Protein AF-A0A5J4PU83-F1 (afdb_monomer_lite)

Secondary structure (DSSP, 8-state):
--EEEEE---TTTT-GGGTTT--HHHHHHHHHHHHHHTT--SS-EEEEEE-SSSS-EEEEEEESB-TTSPBPP-TTHHHHHHHHHHHHHHHHTPPP---STT--GGGPPTTHHHHHHHHHT-

Structure (mmCIF, N/CA/C/O backbone):
data_AF-A0A5J4PU83-F1
#
_entry.id   AF-A0A5J4PU83-F1
#
loop_
_atom_site.group_PDB
_atom_site.id
_atom_site.type_symbol
_atom_site.label_atom_id
_atom_site.label_alt_id
_atom_site.label_comp_id
_atom_site.label_asym_id
_atom_site.label_entity_id
_atom_site.label_seq_id
_atom_site.pdbx_PDB_ins_code
_atom_site.Cartn_x
_atom_site.Cartn_y
_atom_site.Cartn_z
_atom_site.occupancy
_atom_site.B_iso_or_equiv
_atom_site.auth_seq_id
_atom_site.auth_comp_id
_atom_site.auth_asym_id
_atom_site.auth_atom_id
_atom_site.pdbx_PDB_model_num
ATOM 1 N N . MET A 1 1 ? -21.153 5.758 5.068 1.00 40.53 1 MET A N 1
ATOM 2 C CA . MET A 1 1 ? -20.037 4.796 4.972 1.00 40.53 1 MET A CA 1
ATOM 3 C C . MET A 1 1 ? -19.054 5.342 3.950 1.00 40.53 1 MET A C 1
ATOM 5 O O . MET A 1 1 ? -19.367 5.340 2.767 1.00 40.53 1 MET A O 1
ATOM 9 N N . VAL A 1 2 ? -17.959 5.960 4.398 1.00 44.56 2 VAL A N 1
ATOM 10 C CA . VAL A 1 2 ? -16.974 6.566 3.488 1.00 44.56 2 VAL A CA 1
ATOM 11 C C . VAL A 1 2 ? -15.905 5.514 3.239 1.00 44.56 2 VAL A C 1
ATOM 13 O O . VAL A 1 2 ? -15.080 5.250 4.111 1.00 44.56 2 VAL A O 1
ATOM 16 N N . TYR A 1 3 ? -15.978 4.858 2.087 1.00 44.47 3 TYR A N 1
ATOM 17 C CA . TYR A 1 3 ? -14.923 3.967 1.632 1.00 44.47 3 TYR A CA 1
ATOM 18 C C . TYR A 1 3 ? -13.851 4.799 0.943 1.00 44.47 3 TYR A C 1
ATOM 20 O O . TYR A 1 3 ? -14.160 5.541 0.009 1.00 44.47 3 TYR A O 1
ATOM 28 N N . THR A 1 4 ? -12.597 4.646 1.359 1.00 52.66 4 THR A N 1
ATOM 29 C CA . THR A 1 4 ? -11.472 5.148 0.569 1.00 52.66 4 THR A CA 1
ATOM 30 C C . THR A 1 4 ? -10.876 3.988 -0.203 1.00 52.66 4 THR A C 1
ATOM 32 O O . THR A 1 4 ? -10.478 2.976 0.374 1.00 52.66 4 THR A O 1
ATOM 35 N N . LYS A 1 5 ? -10.832 4.134 -1.526 1.00 46.91 5 LYS A N 1
ATOM 36 C CA . LYS A 1 5 ? -10.135 3.209 -2.412 1.00 46.91 5 LYS A CA 1
ATOM 37 C C . LYS A 1 5 ? -8.706 3.706 -2.575 1.00 46.91 5 LYS A C 1
ATOM 39 O O . LYS A 1 5 ? -8.473 4.660 -3.313 1.00 46.91 5 LYS A O 1
ATOM 44 N N . TYR A 1 6 ? -7.757 3.029 -1.940 1.00 52.66 6 TYR A N 1
ATOM 45 C CA . TYR A 1 6 ? -6.367 3.146 -2.352 1.00 52.66 6 TYR A CA 1
ATOM 46 C C . TYR A 1 6 ? -6.108 2.101 -3.426 1.00 52.66 6 TYR A C 1
ATOM 48 O O . TYR A 1 6 ? -6.203 0.892 -3.208 1.00 52.66 6 TYR A O 1
ATOM 56 N N . SER A 1 7 ? -5.794 2.580 -4.624 1.00 46.97 7 SER A N 1
ATOM 57 C CA . SER A 1 7 ? -5.041 1.766 -5.569 1.00 46.97 7 SER A CA 1
ATOM 58 C C . SER A 1 7 ? -3.602 1.911 -5.119 1.00 46.97 7 SER A C 1
ATOM 60 O O . SER A 1 7 ? -2.986 2.937 -5.395 1.00 46.97 7 SER A O 1
ATOM 62 N N . PHE A 1 8 ? -3.108 0.956 -4.332 1.00 47.88 8 PHE A N 1
ATOM 63 C CA . PHE A 1 8 ? -1.691 0.930 -4.015 1.00 47.88 8 PHE A CA 1
ATOM 64 C C . PHE A 1 8 ? -0.965 0.838 -5.361 1.00 47.88 8 PHE A C 1
ATOM 66 O O . PHE A 1 8 ? -1.234 -0.107 -6.114 1.00 47.88 8 PHE A O 1
ATOM 73 N N . PRO A 1 9 ? -0.106 1.804 -5.728 1.00 45.50 9 PRO A N 1
ATOM 74 C CA . PRO A 1 9 ? 0.787 1.598 -6.841 1.00 45.50 9 PRO A CA 1
ATOM 75 C C . PRO A 1 9 ? 1.810 0.583 -6.345 1.00 45.50 9 PRO A C 1
ATOM 77 O O . PRO A 1 9 ? 2.906 0.933 -5.908 1.00 45.50 9 PRO A O 1
ATOM 80 N N . ILE A 1 10 ? 1.440 -0.699 -6.424 1.00 47.09 10 ILE A N 1
ATOM 81 C CA . ILE A 1 10 ? 2.426 -1.751 -6.626 1.00 47.09 10 ILE A CA 1
ATOM 82 C C . ILE A 1 10 ? 3.359 -1.196 -7.693 1.00 47.09 10 ILE A C 1
ATOM 84 O O . ILE A 1 10 ? 2.860 -0.660 -8.691 1.00 47.09 10 ILE A O 1
ATOM 88 N N . PRO A 1 11 ? 4.660 -1.170 -7.385 1.00 41.78 11 PRO A N 1
ATOM 89 C CA . PRO A 1 11 ? 5.647 -0.324 -8.008 1.00 41.78 11 PRO A CA 1
ATOM 90 C C . PRO A 1 11 ? 5.377 -0.175 -9.469 1.00 41.78 11 PRO A C 1
ATOM 92 O O . PRO A 1 11 ? 5.387 -1.197 -10.134 1.00 41.78 11 PRO A O 1
ATOM 95 N N . ASP A 1 12 ? 5.037 1.058 -9.868 1.00 44.31 12 ASP A N 1
ATOM 96 C CA . ASP A 1 12 ? 4.727 1.455 -11.238 1.00 44.31 12 ASP A CA 1
ATOM 97 C C . ASP A 1 12 ? 4.573 0.239 -12.141 1.00 44.31 12 ASP A C 1
ATOM 99 O O . ASP A 1 12 ? 5.536 -0.240 -12.740 1.00 44.31 12 ASP A O 1
ATOM 103 N N . SER A 1 13 ? 3.383 -0.355 -12.041 1.00 42.53 13 SER A N 1
ATOM 104 C CA . SER A 1 13 ? 3.073 -1.728 -12.437 1.00 42.53 13 SER A CA 1
ATOM 105 C C . SER A 1 13 ? 3.528 -2.104 -13.862 1.00 42.53 13 SER A C 1
ATOM 107 O O . SER A 1 13 ? 3.554 -3.276 -14.196 1.00 42.53 13 SER A O 1
ATOM 109 N N . GLY A 1 14 ? 3.991 -1.149 -14.674 1.00 45.81 14 GLY A N 1
ATOM 110 C CA . GLY A 1 14 ? 4.677 -1.345 -15.952 1.00 45.81 14 GLY A CA 1
ATOM 111 C C . GLY A 1 14 ? 5.963 -2.188 -15.939 1.00 45.81 14 GLY A C 1
ATOM 112 O O . GLY A 1 14 ? 6.403 -2.626 -17.005 1.00 45.81 14 GLY A O 1
ATOM 113 N N . SER A 1 15 ? 6.578 -2.455 -14.785 1.00 55.78 15 SER A N 1
ATOM 114 C CA . SER A 1 15 ? 7.755 -3.328 -14.688 1.00 55.78 15 SER A CA 1
ATOM 115 C C . SER A 1 15 ? 7.336 -4.808 -14.719 1.00 55.78 15 SER A C 1
ATOM 117 O O . SER A 1 15 ? 7.003 -5.417 -13.703 1.00 55.78 15 SER A O 1
ATOM 1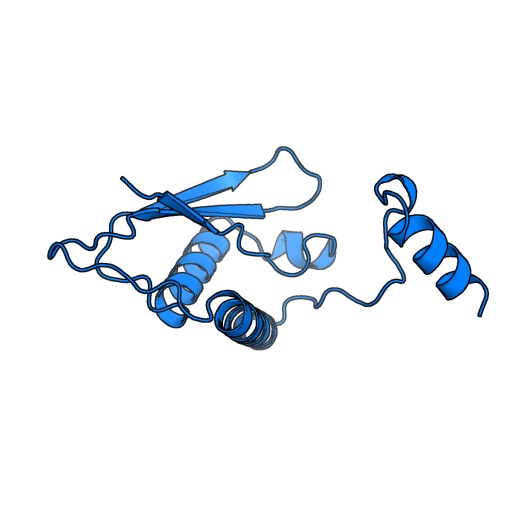19 N N . LYS A 1 16 ? 7.371 -5.432 -15.907 1.00 63.22 16 LYS A N 1
ATOM 120 C CA . LYS A 1 16 ? 7.186 -6.894 -16.063 1.00 63.22 16 LYS A CA 1
ATOM 121 C C . LYS A 1 16 ? 8.148 -7.705 -15.179 1.00 63.22 16 LYS A C 1
ATOM 123 O O . LYS A 1 16 ? 7.838 -8.844 -14.835 1.00 63.22 16 LYS A O 1
ATOM 128 N N . GLU A 1 17 ? 9.272 -7.106 -14.798 1.00 71.00 17 GLU A N 1
ATOM 129 C CA . GLU A 1 17 ? 10.384 -7.699 -14.052 1.00 71.00 17 GLU A CA 1
ATOM 130 C C . GLU A 1 17 ? 10.016 -8.098 -12.616 1.00 71.00 17 GLU A C 1
ATOM 132 O O . GLU A 1 17 ? 10.534 -9.093 -12.112 1.00 71.00 17 GLU A O 1
ATOM 137 N N . ASP A 1 18 ? 9.083 -7.393 -11.969 1.00 75.88 18 ASP A N 1
ATOM 138 C CA . ASP A 1 18 ? 8.670 -7.716 -10.595 1.00 75.88 18 ASP A CA 1
ATO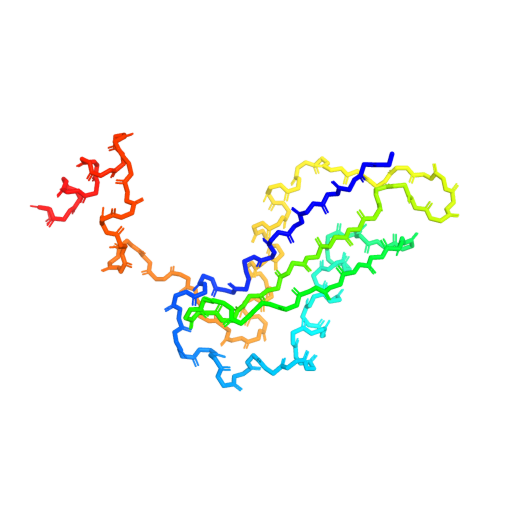M 139 C C . ASP A 1 18 ? 7.554 -8.767 -10.524 1.00 75.88 18 ASP A C 1
ATOM 141 O O . ASP A 1 18 ? 7.289 -9.313 -9.451 1.00 75.88 18 ASP A O 1
ATOM 145 N N . THR A 1 19 ? 6.927 -9.109 -11.656 1.00 75.69 19 THR A N 1
ATOM 146 C CA . THR A 1 19 ? 5.813 -10.073 -11.730 1.00 75.69 19 THR A CA 1
ATOM 147 C C . THR A 1 19 ? 6.091 -11.390 -10.994 1.00 75.69 19 THR A C 1
ATOM 149 O O . THR A 1 19 ? 5.222 -11.815 -10.231 1.00 75.69 19 THR A O 1
ATOM 152 N N . PRO A 1 20 ? 7.277 -12.026 -11.123 1.00 81.56 20 PRO A N 1
ATOM 153 C CA . PRO A 1 20 ? 7.569 -13.272 -10.412 1.00 81.56 20 PRO A CA 1
ATOM 154 C C . PRO A 1 20 ? 7.600 -13.121 -8.882 1.00 81.56 20 PRO A C 1
ATOM 156 O O . PRO A 1 20 ? 7.315 -14.079 -8.168 1.00 81.56 20 PRO A O 1
ATOM 159 N N . LYS A 1 21 ? 7.925 -11.926 -8.365 1.00 80.25 21 LYS A N 1
ATOM 160 C CA . LYS A 1 21 ? 7.945 -11.631 -6.922 1.00 80.25 21 LYS A CA 1
ATOM 161 C C . LYS A 1 21 ? 6.531 -11.390 -6.373 1.00 80.25 21 LYS A C 1
ATOM 163 O O . LYS A 1 21 ? 6.267 -11.661 -5.202 1.00 80.25 21 LYS A O 1
ATOM 168 N N . LEU A 1 22 ? 5.603 -10.912 -7.210 1.00 82.81 22 LEU A N 1
ATOM 169 C CA . LEU A 1 22 ? 4.227 -10.527 -6.854 1.00 82.81 22 LEU A CA 1
ATOM 170 C C . LEU A 1 22 ? 3.272 -11.733 -6.730 1.00 82.81 22 LEU A C 1
ATOM 172 O O . LEU A 1 22 ? 2.223 -11.818 -7.380 1.00 82.81 22 LEU A O 1
ATOM 176 N N . THR A 1 23 ? 3.628 -12.676 -5.859 1.00 87.94 23 THR A N 1
ATOM 177 C CA . THR A 1 23 ? 2.748 -13.780 -5.437 1.00 87.94 23 THR A CA 1
ATOM 178 C C . THR A 1 23 ? 1.596 -13.264 -4.565 1.00 87.94 23 THR A C 1
ATOM 180 O O . THR A 1 23 ? 1.728 -12.218 -3.932 1.00 87.94 23 THR A O 1
ATOM 183 N N . ASP A 1 24 ? 0.473 -13.989 -4.484 1.00 88.25 24 ASP A N 1
ATOM 184 C CA . ASP A 1 24 ? -0.679 -13.571 -3.656 1.00 88.25 24 ASP A CA 1
ATOM 185 C C . ASP A 1 24 ? -0.285 -13.318 -2.201 1.00 88.25 24 ASP A C 1
ATOM 187 O O . ASP A 1 24 ? -0.643 -12.297 -1.613 1.00 88.25 24 ASP A O 1
ATOM 191 N N . ARG A 1 25 ? 0.520 -14.223 -1.636 1.00 91.12 25 ARG A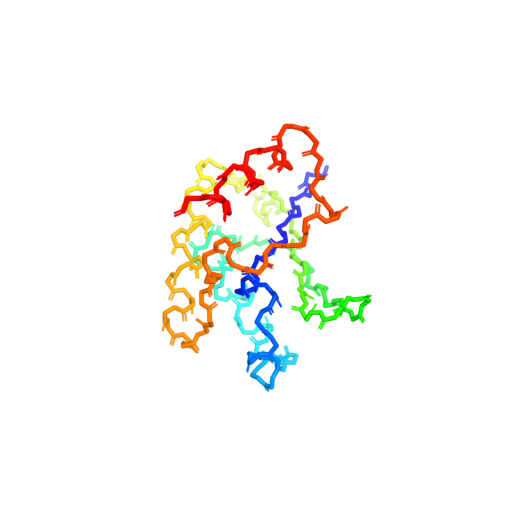 N 1
ATOM 192 C CA . ARG A 1 25 ? 1.031 -14.099 -0.272 1.00 91.12 25 ARG A CA 1
ATOM 193 C C . ARG A 1 25 ? 1.841 -12.817 -0.097 1.00 91.12 25 ARG A C 1
ATOM 195 O O . ARG A 1 25 ? 1.575 -12.060 0.833 1.00 91.12 25 ARG A O 1
ATOM 202 N N . PHE A 1 26 ? 2.789 -12.563 -0.997 1.00 89.69 26 PHE A N 1
ATOM 203 C CA . PHE A 1 26 ? 3.619 -11.365 -0.926 1.00 89.69 26 PHE A CA 1
ATOM 204 C C . PHE A 1 26 ? 2.786 -10.088 -1.082 1.00 89.69 26 PHE A C 1
ATOM 206 O O . PHE A 1 26 ? 2.995 -9.123 -0.355 1.00 89.69 26 PHE A O 1
ATOM 213 N N . MET A 1 27 ? 1.786 -10.086 -1.968 1.00 87.56 27 MET A N 1
ATOM 214 C CA . MET A 1 27 ? 0.890 -8.940 -2.135 1.00 87.56 27 MET A CA 1
ATOM 215 C C . MET A 1 27 ? 0.062 -8.656 -0.878 1.00 87.56 27 MET A C 1
ATOM 217 O O . MET A 1 27 ? -0.130 -7.491 -0.533 1.00 87.56 27 MET A O 1
ATOM 221 N N . VAL A 1 28 ? -0.404 -9.690 -0.170 1.00 91.38 28 VAL A N 1
ATOM 222 C CA . VAL A 1 28 ? -1.100 -9.525 1.117 1.00 91.38 28 VAL A CA 1
ATOM 223 C C . VAL A 1 28 ? -0.154 -8.982 2.190 1.00 91.38 28 VAL A C 1
ATOM 225 O O . VAL A 1 28 ? -0.541 -8.088 2.942 1.00 91.38 28 VAL A O 1
ATOM 228 N N . GLU A 1 29 ? 1.075 -9.495 2.268 1.00 93.06 29 GLU A N 1
ATOM 229 C CA . GLU A 1 29 ? 2.096 -9.010 3.208 1.00 93.06 29 GLU A CA 1
ATOM 230 C C . GLU A 1 29 ? 2.432 -7.532 2.945 1.00 93.06 29 GLU A C 1
ATOM 232 O O . GLU A 1 29 ? 2.355 -6.709 3.860 1.00 93.06 29 GLU A O 1
ATOM 237 N N . LEU A 1 30 ? 2.687 -7.174 1.684 1.00 90.69 30 LEU A N 1
ATOM 238 C CA . LEU A 1 30 ? 2.977 -5.808 1.250 1.00 90.69 30 LEU A CA 1
ATOM 239 C C . LEU A 1 30 ? 1.810 -4.851 1.536 1.00 90.69 30 LEU A C 1
ATOM 241 O O . LEU A 1 30 ? 2.022 -3.756 2.054 1.00 90.69 30 LEU A O 1
ATOM 245 N N . ALA A 1 31 ? 0.573 -5.268 1.251 1.00 90.88 31 ALA A N 1
ATOM 246 C CA . ALA A 1 31 ? -0.626 -4.479 1.530 1.00 90.88 31 ALA A CA 1
ATOM 247 C C . ALA A 1 31 ? -0.821 -4.225 3.034 1.00 90.88 31 ALA A C 1
ATOM 249 O O . ALA A 1 31 ? -1.180 -3.117 3.433 1.00 90.88 31 ALA A O 1
ATOM 250 N N . LYS A 1 32 ? -0.556 -5.225 3.885 1.00 93.19 32 LYS A N 1
ATOM 251 C CA . LYS A 1 32 ? -0.623 -5.074 5.347 1.00 93.19 32 LYS A CA 1
ATOM 252 C C . LYS A 1 32 ? 0.446 -4.128 5.877 1.00 93.19 32 LYS A C 1
ATOM 254 O O . LYS A 1 32 ? 0.140 -3.288 6.721 1.00 93.19 32 LYS A O 1
ATOM 259 N N . GLU A 1 33 ? 1.676 -4.231 5.380 1.00 94.56 33 GLU A N 1
ATOM 260 C CA . GLU A 1 33 ? 2.739 -3.309 5.779 1.00 94.56 33 GLU A CA 1
ATOM 261 C C . GLU A 1 33 ? 2.448 -1.877 5.322 1.00 94.56 33 GLU A C 1
ATOM 263 O O . GLU A 1 33 ? 2.622 -0.936 6.096 1.00 94.56 33 GLU A O 1
ATOM 268 N N . TYR A 1 34 ? 1.924 -1.715 4.105 1.00 92.62 34 TYR A N 1
ATOM 269 C CA . TYR A 1 34 ? 1.452 -0.429 3.610 1.00 92.62 34 TYR A CA 1
ATOM 270 C C . TYR A 1 34 ? 0.384 0.181 4.520 1.00 92.62 34 TYR A C 1
ATOM 272 O O . TYR A 1 34 ? 0.542 1.322 4.947 1.00 92.62 34 TYR A O 1
ATOM 280 N N . MET A 1 35 ? -0.674 -0.568 4.853 1.00 93.50 35 MET A N 1
ATOM 281 C CA . MET A 1 35 ? -1.741 -0.074 5.732 1.00 93.50 35 MET A CA 1
ATOM 282 C C . MET A 1 35 ? -1.188 0.366 7.089 1.00 93.50 35 MET A C 1
ATOM 284 O O . MET A 1 35 ? -1.505 1.462 7.542 1.00 93.50 35 MET A O 1
ATOM 288 N N . LYS A 1 36 ? -0.281 -0.423 7.680 1.00 94.81 36 LYS A N 1
ATOM 289 C CA . LYS A 1 36 ? 0.402 -0.078 8.933 1.00 94.81 36 LYS A CA 1
ATOM 290 C C . LYS A 1 36 ? 1.191 1.232 8.818 1.00 94.81 36 LYS A C 1
ATOM 292 O O . LYS A 1 36 ? 1.035 2.140 9.628 1.00 94.81 36 LYS A O 1
ATOM 297 N N . ALA A 1 37 ? 2.006 1.377 7.774 1.00 93.31 37 ALA A N 1
ATOM 298 C CA . ALA A 1 37 ? 2.792 2.589 7.537 1.00 93.31 37 ALA A CA 1
ATOM 299 C C . ALA A 1 37 ? 1.914 3.822 7.225 1.00 93.31 37 ALA A C 1
ATOM 301 O O . ALA A 1 37 ? 2.267 4.954 7.563 1.00 93.31 37 ALA A O 1
ATOM 302 N N . MET A 1 38 ? 0.739 3.597 6.635 1.00 92.12 38 MET A N 1
ATOM 303 C CA . MET A 1 38 ? -0.304 4.598 6.408 1.00 92.12 38 MET A CA 1
ATOM 304 C C . MET A 1 38 ? -1.218 4.816 7.622 1.00 92.12 38 MET A C 1
ATOM 306 O O . MET A 1 38 ? -2.144 5.620 7.533 1.00 92.12 38 MET A O 1
ATOM 310 N N . GLN A 1 39 ? -0.948 4.185 8.772 1.00 94.06 39 GLN A N 1
ATOM 311 C CA . GLN A 1 39 ? -1.763 4.291 9.994 1.00 94.06 39 GLN A CA 1
ATOM 312 C C . GLN A 1 39 ? -3.242 3.933 9.758 1.00 94.06 39 GLN A C 1
ATOM 314 O O . GLN A 1 39 ? -4.144 4.467 10.400 1.00 94.06 39 GLN A O 1
ATOM 319 N N . ILE A 1 40 ? -3.488 3.034 8.805 1.00 93.31 40 ILE A N 1
ATOM 320 C CA . ILE A 1 40 ? -4.790 2.434 8.533 1.00 93.31 40 ILE A CA 1
ATOM 321 C C . ILE A 1 40 ? -4.858 1.169 9.386 1.00 93.31 40 ILE A C 1
ATOM 323 O O . ILE A 1 40 ? -4.514 0.070 8.951 1.00 93.31 40 ILE A O 1
ATOM 327 N N . GLU A 1 41 ? -5.244 1.348 10.640 1.00 94.06 41 GLU A N 1
ATOM 328 C CA . GLU A 1 41 ? -5.315 0.288 11.641 1.00 94.06 41 GLU A CA 1
ATOM 329 C C . GLU A 1 41 ? -6.676 0.312 12.338 1.00 94.06 41 GLU A C 1
ATOM 331 O O . GLU A 1 41 ? -7.456 1.247 12.168 1.00 94.06 41 GLU A O 1
ATOM 336 N N . ASN A 1 42 ? -6.978 -0.744 13.098 1.00 95.88 42 ASN A N 1
ATOM 337 C CA . ASN A 1 42 ? -8.233 -0.877 13.842 1.00 95.88 42 ASN A CA 1
ATOM 338 C C . ASN A 1 42 ? -9.501 -0.671 12.985 1.00 95.88 42 ASN A C 1
ATOM 340 O O . ASN A 1 42 ? -10.512 -0.154 13.449 1.00 95.88 42 ASN A O 1
ATOM 344 N N . THR A 1 43 ? -9.467 -1.080 11.718 1.00 95.44 43 THR A N 1
ATOM 345 C CA . THR A 1 43 ? -10.601 -0.924 10.805 1.00 95.44 43 THR A CA 1
ATOM 346 C C . THR A 1 43 ? -10.812 -2.158 9.941 1.00 95.44 43 THR A C 1
ATOM 348 O O . THR A 1 43 ? -9.908 -2.973 9.740 1.00 95.44 43 THR A O 1
ATOM 351 N N . GLN A 1 44 ? -12.030 -2.300 9.430 1.00 93.88 44 GLN A N 1
ATOM 352 C CA . GLN A 1 44 ? -12.390 -3.329 8.465 1.00 93.88 44 GLN A CA 1
ATOM 353 C C . GLN A 1 44 ? -11.852 -2.946 7.083 1.00 93.88 44 GLN A C 1
ATOM 355 O O . GLN A 1 44 ? -11.991 -1.799 6.646 1.00 93.88 44 GLN A O 1
ATOM 360 N N . TYR A 1 45 ? -11.282 -3.915 6.371 1.00 93.56 45 TYR A N 1
ATOM 361 C CA . TYR A 1 45 ? -10.775 -3.714 5.019 1.00 93.56 45 TYR A CA 1
ATOM 362 C C . TYR A 1 45 ? -10.936 -4.962 4.150 1.00 93.56 45 TYR A C 1
ATOM 364 O O . TYR A 1 45 ? -11.076 -6.080 4.643 1.00 93.56 45 TYR A O 1
ATOM 372 N N . ILE A 1 46 ? -10.881 -4.752 2.839 1.00 92.69 46 ILE A N 1
ATOM 373 C CA . ILE A 1 46 ? -10.846 -5.780 1.804 1.00 92.69 46 ILE A CA 1
ATOM 374 C C . ILE A 1 46 ? -9.640 -5.488 0.911 1.00 92.69 46 ILE A C 1
ATOM 376 O O . ILE A 1 46 ? -9.410 -4.342 0.518 1.00 92.69 46 ILE A O 1
ATOM 380 N N . ILE A 1 47 ? -8.883 -6.535 0.583 1.00 90.44 47 ILE A N 1
ATOM 381 C CA . ILE A 1 47 ? -7.812 -6.495 -0.415 1.00 90.44 47 ILE A CA 1
ATOM 382 C C . ILE A 1 47 ? -8.287 -7.300 -1.621 1.00 90.44 47 ILE A C 1
ATOM 384 O O . ILE A 1 47 ? -8.612 -8.477 -1.486 1.00 90.44 47 ILE A O 1
ATOM 388 N N . VAL A 1 48 ? -8.323 -6.672 -2.794 1.00 87.44 48 VAL A N 1
ATOM 389 C CA . VAL A 1 48 ? -8.747 -7.307 -4.048 1.00 87.44 48 VAL A CA 1
ATOM 390 C C . VAL A 1 48 ? -7.581 -7.297 -5.020 1.00 87.44 48 VAL A C 1
ATOM 392 O O . VAL A 1 48 ? -7.100 -6.223 -5.366 1.00 87.44 48 VAL A O 1
ATOM 395 N N . ARG A 1 49 ? -7.134 -8.467 -5.482 1.00 84.75 49 ARG A N 1
ATOM 396 C CA . ARG A 1 49 ? -6.182 -8.583 -6.595 1.00 84.75 49 ARG A CA 1
ATOM 397 C C . ARG A 1 49 ? -6.949 -8.640 -7.912 1.00 84.75 49 ARG A C 1
ATOM 399 O O . ARG A 1 49 ? -7.945 -9.348 -8.020 1.00 84.75 49 ARG A O 1
ATOM 406 N N . HIS A 1 50 ? -6.470 -7.912 -8.908 1.00 81.69 50 HIS A N 1
ATOM 407 C CA . HIS A 1 50 ? -7.002 -7.956 -10.262 1.00 81.69 50 HIS A CA 1
ATOM 408 C C . HIS A 1 50 ? -6.011 -8.639 -11.217 1.00 81.69 50 HIS A C 1
ATOM 410 O O . HIS A 1 50 ? -4.794 -8.474 -11.093 1.00 81.69 50 HIS A O 1
ATOM 416 N N . HIS A 1 51 ? -6.556 -9.387 -12.180 1.00 79.19 51 HIS A N 1
ATOM 417 C CA . HIS A 1 51 ? -5.821 -10.097 -13.240 1.00 79.19 51 HIS A CA 1
ATOM 418 C C . HIS A 1 51 ? -6.244 -9.651 -14.652 1.00 79.19 51 HIS A C 1
ATOM 420 O O . HIS A 1 51 ? -5.884 -10.276 -15.642 1.00 79.19 51 HIS A O 1
ATOM 426 N N . ASP A 1 52 ? -7.038 -8.586 -14.750 1.00 73.69 52 ASP A N 1
ATOM 427 C CA . ASP A 1 52 ? -7.616 -8.058 -15.992 1.00 73.69 52 ASP A CA 1
ATOM 428 C C . ASP A 1 52 ? -6.629 -7.208 -16.811 1.00 73.69 52 ASP A C 1
ATOM 430 O O . ASP A 1 52 ? -6.894 -6.865 -17.964 1.00 73.69 52 ASP A O 1
ATOM 434 N N . ARG A 1 53 ? -5.493 -6.836 -16.216 1.00 69.19 53 ARG A N 1
ATOM 435 C CA . ARG A 1 53 ? -4.439 -6.040 -16.847 1.00 69.19 53 ARG A CA 1
ATOM 436 C C . ARG A 1 53 ? -3.155 -6.846 -16.959 1.00 69.19 53 ARG A C 1
ATOM 438 O O . ARG A 1 53 ? -2.900 -7.744 -16.166 1.00 69.19 53 ARG A O 1
ATOM 445 N N . GLU A 1 54 ? -2.309 -6.436 -17.903 1.00 65.31 54 GLU A N 1
ATOM 446 C CA . GLU A 1 54 ? -0.962 -6.990 -18.123 1.00 65.31 54 GLU A CA 1
ATOM 447 C C . GLU A 1 54 ? -0.080 -6.935 -16.863 1.00 65.31 54 GLU A C 1
ATOM 449 O O . GLU A 1 54 ? 0.907 -7.659 -16.750 1.00 65.31 54 GLU A O 1
ATOM 454 N N . HIS A 1 55 ? -0.457 -6.097 -15.898 1.00 69.94 55 HIS A N 1
ATOM 455 C CA . HIS A 1 55 ? 0.301 -5.854 -14.690 1.00 69.94 55 HIS A CA 1
ATOM 456 C C . HIS A 1 55 ? -0.484 -6.243 -13.432 1.00 69.94 55 HIS A C 1
ATOM 458 O O . HIS A 1 55 ? -1.608 -5.751 -13.236 1.00 69.94 55 HIS A O 1
ATOM 464 N N . PRO A 1 56 ? 0.101 -7.077 -12.550 1.00 72.19 56 PRO A N 1
ATOM 465 C CA . PRO A 1 56 ? -0.516 -7.414 -11.278 1.00 72.19 56 PRO A CA 1
ATOM 466 C C . PRO A 1 56 ? -0.750 -6.159 -10.441 1.00 72.19 56 PRO A C 1
ATOM 468 O O . PRO A 1 56 ? 0.183 -5.416 -10.141 1.00 72.19 56 PRO A O 1
ATOM 471 N N . HIS A 1 57 ? -1.994 -5.943 -10.028 1.00 77.50 57 HIS A N 1
ATOM 472 C CA . HIS A 1 57 ? -2.334 -4.868 -9.108 1.00 77.50 57 HIS A CA 1
ATOM 473 C C . HIS A 1 57 ? -3.360 -5.331 -8.076 1.00 77.50 57 HIS A C 1
ATOM 475 O O . HIS A 1 57 ? -4.086 -6.306 -8.284 1.00 77.50 57 HIS A O 1
ATOM 481 N N . CYS A 1 58 ? -3.407 -4.634 -6.943 1.00 81.69 58 CYS A N 1
ATOM 482 C CA . CYS A 1 58 ? -4.432 -4.829 -5.936 1.00 81.69 58 CYS A CA 1
ATOM 483 C C . CYS A 1 58 ? -5.037 -3.499 -5.488 1.00 81.69 58 CYS A C 1
ATOM 485 O O . CYS A 1 58 ? -4.413 -2.437 -5.548 1.00 81.69 58 CYS A O 1
ATOM 487 N N . HIS A 1 59 ? -6.281 -3.575 -5.036 1.00 84.88 59 HIS A N 1
ATOM 488 C CA . HIS A 1 59 ? -6.995 -2.486 -4.400 1.00 84.88 59 HIS A CA 1
ATOM 489 C C . HIS A 1 59 ? -7.189 -2.798 -2.929 1.00 84.88 59 HIS A C 1
ATOM 491 O O . HIS A 1 59 ? -7.565 -3.912 -2.569 1.00 84.88 59 HIS A O 1
ATOM 497 N N . ILE A 1 60 ? -6.979 -1.782 -2.102 1.00 88.62 60 ILE A N 1
ATOM 498 C CA . ILE A 1 60 ? -7.299 -1.823 -0.684 1.00 88.62 60 ILE A CA 1
ATOM 499 C C . ILE A 1 60 ? -8.486 -0.893 -0.481 1.00 88.62 60 ILE A C 1
ATOM 501 O O . ILE A 1 60 ? -8.436 0.294 -0.818 1.00 88.62 60 ILE A O 1
ATOM 505 N N . VAL A 1 61 ? -9.567 -1.454 0.045 1.00 89.94 61 VAL A N 1
ATOM 506 C CA . VAL A 1 61 ? -10.774 -0.719 0.412 1.00 89.94 61 VAL A CA 1
ATOM 507 C C . VAL A 1 61 ? -10.957 -0.889 1.905 1.00 89.94 61 VAL A C 1
ATOM 509 O O . VAL A 1 61 ? -11.065 -2.016 2.374 1.00 89.94 61 VAL A O 1
ATOM 512 N N . PHE A 1 62 ? -10.994 0.208 2.651 1.00 91.44 62 PHE A N 1
ATOM 513 C CA . PHE A 1 62 ? -11.177 0.168 4.099 1.00 91.44 62 PHE A CA 1
ATOM 514 C C . PHE A 1 62 ? -12.223 1.178 4.559 1.00 91.44 62 PHE A C 1
ATOM 516 O O . PHE A 1 62 ? -12.527 2.152 3.859 1.00 91.44 62 PHE A O 1
ATOM 523 N N . ASN A 1 63 ? -12.787 0.929 5.738 1.00 91.88 63 ASN A N 1
ATOM 524 C CA . ASN A 1 63 ? -13.689 1.867 6.388 1.00 91.88 63 ASN A CA 1
ATOM 525 C C . ASN A 1 63 ? -12.875 2.971 7.074 1.00 91.88 63 ASN A C 1
ATOM 527 O O . ASN A 1 63 ? -11.989 2.691 7.878 1.00 91.88 63 ASN A O 1
ATOM 531 N N . ARG A 1 64 ? -13.162 4.242 6.783 1.00 91.69 64 ARG A N 1
ATOM 532 C CA . ARG A 1 64 ? -12.486 5.339 7.491 1.00 91.69 64 ARG A CA 1
ATOM 533 C C . ARG A 1 64 ? -12.969 5.534 8.921 1.00 91.69 64 ARG A C 1
ATOM 535 O O . ARG A 1 64 ? -12.299 6.227 9.673 1.00 91.69 64 ARG A O 1
ATOM 542 N N . VAL A 1 65 ? -14.135 5.008 9.276 1.00 94.00 65 VAL A N 1
ATOM 543 C CA . VAL A 1 65 ? -14.563 4.944 10.672 1.00 94.00 65 VAL A CA 1
ATOM 544 C C . VAL A 1 65 ? -14.006 3.647 11.234 1.00 94.00 65 VAL A C 1
ATOM 546 O O . VAL A 1 65 ? -14.335 2.570 10.734 1.00 94.00 65 VAL A O 1
ATOM 549 N N . ASP A 1 66 ? -13.117 3.769 12.209 1.00 95.31 66 ASP A N 1
ATOM 550 C CA . ASP A 1 66 ? -12.492 2.632 12.868 1.00 95.31 66 ASP A CA 1
ATOM 551 C C . ASP A 1 66 ? -13.498 1.880 13.762 1.00 95.31 66 ASP A C 1
ATOM 553 O O . ASP A 1 66 ? -14.661 2.271 13.914 1.00 95.31 66 ASP A O 1
ATOM 557 N N . ASN A 1 67 ? -13.061 0.773 14.359 1.00 95.56 67 ASN A N 1
ATOM 558 C CA . ASN A 1 67 ? -13.922 -0.059 15.202 1.00 95.56 67 ASN A CA 1
ATOM 559 C C . ASN A 1 67 ? -14.316 0.613 16.536 1.00 95.56 67 ASN A C 1
ATOM 561 O O . ASN A 1 67 ? -15.155 0.073 17.252 1.00 95.56 67 ASN A O 1
ATOM 565 N N . GLU A 1 68 ? -13.740 1.772 16.873 1.00 96.88 68 GLU A N 1
ATOM 566 C CA . GLU A 1 68 ? -14.100 2.595 18.035 1.00 96.88 68 GLU A CA 1
ATOM 567 C C . GLU A 1 68 ? -14.992 3.793 17.657 1.00 96.88 68 GLU A C 1
ATOM 569 O O . GLU A 1 68 ? -15.340 4.606 18.513 1.00 96.88 68 GLU A O 1
ATOM 574 N N . GLY A 1 69 ? -15.368 3.930 16.381 1.00 94.25 69 GLY A N 1
ATOM 575 C CA . GLY A 1 69 ? -16.156 5.059 15.891 1.00 94.25 69 GLY A CA 1
ATOM 576 C C . GLY A 1 69 ? -15.337 6.327 15.620 1.00 94.25 69 GLY A C 1
ATOM 577 O O . GLY A 1 69 ? -15.917 7.376 15.327 1.00 94.25 69 GLY A O 1
ATOM 578 N N . LYS A 1 70 ? -14.002 6.266 15.691 1.00 94.81 70 LYS A N 1
ATOM 579 C CA . LYS A 1 70 ? -13.110 7.389 15.376 1.00 94.81 70 LYS A CA 1
ATOM 580 C C . LYS A 1 70 ? -12.808 7.422 13.883 1.00 94.81 70 LYS A C 1
ATOM 582 O O . LYS A 1 70 ? -12.719 6.400 13.209 1.00 94.81 70 LYS A O 1
ATOM 587 N N . THR A 1 71 ? -12.645 8.626 13.341 1.00 93.81 71 THR A N 1
ATOM 588 C CA . THR A 1 71 ? -12.296 8.797 11.925 1.00 93.81 71 THR A CA 1
ATOM 589 C C . THR A 1 71 ? -10.785 8.704 11.733 1.00 93.81 71 THR A C 1
ATOM 591 O O . THR A 1 71 ? -10.036 9.496 12.302 1.00 93.81 71 THR A O 1
ATOM 594 N N . ILE A 1 72 ? -10.345 7.785 10.877 1.00 92.25 72 ILE A N 1
ATOM 595 C CA . ILE A 1 72 ? -8.981 7.722 10.353 1.00 92.25 72 ILE A CA 1
ATOM 596 C C . ILE A 1 72 ? -8.763 8.945 9.458 1.00 92.25 72 ILE A C 1
ATOM 598 O O . ILE A 1 72 ? -9.514 9.177 8.506 1.00 92.25 72 ILE A O 1
ATOM 602 N N . SER A 1 73 ? -7.749 9.745 9.788 1.00 89.94 73 SER A N 1
ATOM 603 C CA . SER A 1 73 ? -7.437 10.976 9.060 1.00 89.94 73 SER A CA 1
ATOM 604 C C . SER A 1 73 ? -6.881 10.670 7.670 1.00 89.94 73 SER A C 1
ATOM 606 O O . SER A 1 73 ? -5.998 9.829 7.531 1.00 89.94 73 SER A O 1
ATOM 608 N N . ASP A 1 74 ? -7.356 11.411 6.670 1.00 87.12 74 ASP A N 1
ATOM 609 C CA . ASP A 1 74 ? -6.860 11.406 5.288 1.00 87.12 74 ASP A CA 1
ATOM 610 C C . ASP A 1 74 ? -5.887 12.570 4.999 1.00 87.12 74 ASP A C 1
ATOM 612 O O . ASP A 1 74 ? -5.514 12.859 3.854 1.00 87.12 74 ASP A O 1
ATOM 616 N N . ARG A 1 75 ? -5.468 13.287 6.049 1.00 88.94 75 ARG A N 1
ATOM 617 C CA . ARG A 1 75 ? -4.653 14.491 5.914 1.00 88.94 75 ARG A CA 1
ATOM 618 C C . ARG A 1 75 ? -3.267 14.147 5.377 1.00 88.94 75 ARG A C 1
ATOM 620 O O . ARG A 1 75 ? -2.526 13.363 5.966 1.00 88.94 75 ARG A O 1
ATOM 627 N N . ASN A 1 76 ? -2.873 14.848 4.314 1.00 88.56 76 ASN A N 1
ATOM 628 C CA . ASN A 1 76 ? -1.584 14.681 3.637 1.00 88.56 76 ASN A CA 1
ATOM 629 C C . ASN A 1 76 ? -1.344 13.258 3.110 1.00 88.56 76 ASN A C 1
ATOM 631 O O . ASN A 1 76 ? -0.191 12.878 2.896 1.00 88.56 76 ASN A O 1
ATOM 635 N N . ASP A 1 77 ? -2.403 12.480 2.873 1.00 87.12 77 ASP A N 1
ATOM 636 C CA . ASP A 1 77 ? -2.261 11.099 2.426 1.00 87.12 77 ASP A CA 1
ATOM 637 C C . ASP A 1 77 ? -1.489 10.979 1.119 1.00 87.12 77 ASP A C 1
ATOM 639 O O . ASP A 1 77 ? -0.709 10.050 0.979 1.00 87.12 77 ASP A O 1
ATOM 643 N N . HIS A 1 78 ? -1.615 11.942 0.203 1.00 82.25 78 HIS A N 1
ATOM 644 C CA . HIS A 1 78 ? -0.808 11.977 -1.018 1.00 82.25 78 HIS A CA 1
ATOM 645 C C . HIS A 1 78 ? 0.702 11.915 -0.711 1.00 82.25 78 HIS A C 1
ATOM 647 O O . HIS A 1 78 ? 1.407 11.032 -1.199 1.00 82.25 78 HIS A O 1
ATOM 653 N N . PHE A 1 79 ? 1.186 12.804 0.162 1.00 87.69 79 PHE A N 1
ATOM 654 C CA . PHE A 1 79 ? 2.601 12.880 0.538 1.00 87.69 79 PHE A CA 1
ATOM 655 C C . PHE A 1 79 ? 3.054 11.665 1.351 1.00 87.69 79 PHE A C 1
ATOM 657 O O . PHE A 1 79 ? 4.158 11.150 1.168 1.00 87.69 79 PHE A O 1
ATOM 664 N N . ARG A 1 80 ? 2.197 11.187 2.260 1.00 89.88 80 ARG A N 1
ATOM 665 C CA . ARG A 1 80 ? 2.468 9.984 3.057 1.00 89.88 80 ARG A CA 1
ATOM 666 C C . ARG A 1 80 ? 2.549 8.753 2.163 1.00 89.88 80 ARG A C 1
ATOM 668 O O . ARG A 1 80 ? 3.500 7.988 2.280 1.00 89.88 80 ARG A O 1
ATOM 675 N N . ASN A 1 81 ? 1.607 8.610 1.238 1.00 87.38 81 ASN A N 1
ATOM 676 C CA . ASN A 1 81 ? 1.542 7.519 0.280 1.00 87.38 81 ASN A CA 1
ATOM 677 C C . ASN A 1 81 ? 2.797 7.467 -0.590 1.00 87.38 81 ASN A C 1
ATOM 679 O O . ASN A 1 81 ? 3.373 6.393 -0.747 1.00 87.38 81 ASN A O 1
ATOM 683 N N . GLU A 1 82 ? 3.256 8.606 -1.113 1.00 85.94 82 GLU A N 1
ATOM 684 C CA . GLU A 1 82 ? 4.494 8.676 -1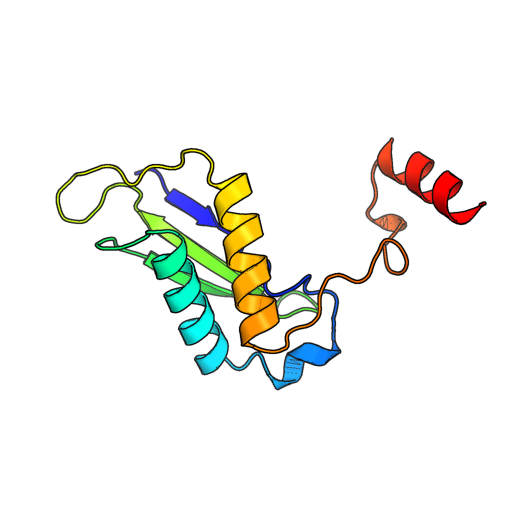.895 1.00 85.94 82 GLU A CA 1
ATOM 685 C C . GLU A 1 82 ? 5.700 8.188 -1.077 1.00 85.94 82 GLU A C 1
ATOM 687 O O . GLU A 1 82 ? 6.436 7.300 -1.515 1.00 85.94 82 GLU A O 1
ATOM 692 N N . LYS A 1 83 ? 5.852 8.695 0.155 1.00 90.50 83 LYS A N 1
ATOM 693 C CA . LYS A 1 83 ? 6.944 8.312 1.061 1.00 90.50 83 LYS A CA 1
ATOM 694 C C . LYS A 1 83 ? 6.910 6.825 1.422 1.00 90.50 83 LYS A C 1
ATOM 696 O O . LYS A 1 83 ? 7.940 6.158 1.357 1.00 90.50 83 LYS A O 1
ATOM 701 N N . VAL A 1 84 ? 5.742 6.307 1.800 1.00 90.81 84 VAL A N 1
ATOM 702 C CA . VAL A 1 84 ? 5.560 4.901 2.191 1.00 90.81 84 VAL A CA 1
ATOM 703 C C . VAL A 1 84 ? 5.804 3.980 1.002 1.00 90.81 84 VAL A C 1
ATOM 705 O O . VAL A 1 84 ? 6.539 3.004 1.127 1.00 90.81 84 V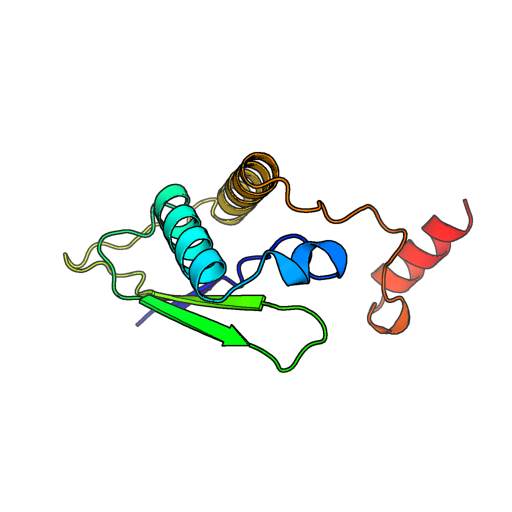AL A O 1
ATOM 708 N N . THR A 1 85 ? 5.244 4.302 -0.165 1.00 86.12 85 THR A N 1
ATOM 709 C CA . THR A 1 85 ? 5.442 3.497 -1.375 1.00 86.12 85 THR A CA 1
ATOM 710 C C . THR A 1 85 ? 6.922 3.456 -1.745 1.00 86.12 85 THR A C 1
ATOM 712 O O . THR A 1 85 ? 7.446 2.378 -2.009 1.00 86.12 85 THR A O 1
ATOM 715 N N . LYS A 1 86 ? 7.621 4.599 -1.717 1.00 86.56 86 LYS A N 1
ATOM 716 C CA . LYS A 1 86 ? 9.068 4.651 -1.963 1.00 86.56 86 LYS A CA 1
ATOM 717 C C . LYS A 1 86 ? 9.841 3.759 -0.987 1.00 86.56 86 LYS A C 1
ATOM 719 O O . LYS A 1 86 ? 10.604 2.914 -1.437 1.00 86.56 86 LYS A O 1
ATOM 724 N N . ALA A 1 87 ? 9.585 3.881 0.314 1.00 90.62 87 ALA A N 1
ATOM 725 C CA . ALA A 1 87 ? 10.264 3.077 1.330 1.00 90.62 87 ALA A CA 1
ATOM 726 C C . ALA A 1 87 ? 10.025 1.565 1.152 1.00 90.62 87 ALA A C 1
ATOM 728 O O . ALA A 1 87 ? 10.956 0.772 1.272 1.00 90.62 87 ALA A O 1
ATOM 729 N N . LEU A 1 88 ? 8.796 1.155 0.819 1.00 90.19 88 LEU A N 1
ATOM 730 C CA . LEU A 1 88 ? 8.477 -0.252 0.562 1.00 90.19 88 LEU A CA 1
ATOM 731 C C . LEU A 1 88 ? 9.161 -0.776 -0.706 1.00 90.19 88 LEU A C 1
ATOM 733 O O . LEU A 1 88 ? 9.654 -1.902 -0.705 1.00 90.19 88 LEU A O 1
ATOM 737 N N . LYS A 1 89 ? 9.242 0.033 -1.771 1.00 85.56 89 LYS A N 1
ATOM 738 C CA . LYS A 1 89 ? 9.987 -0.343 -2.984 1.00 85.56 89 LYS A CA 1
ATOM 739 C C . LYS A 1 89 ? 11.462 -0.581 -2.688 1.00 85.56 89 LYS A C 1
ATOM 741 O O . LYS A 1 89 ? 11.992 -1.607 -3.101 1.00 85.56 89 LYS A O 1
ATOM 746 N N . GLU A 1 90 ? 12.094 0.329 -1.946 1.00 88.38 90 GLU A N 1
ATOM 747 C CA . GLU A 1 90 ? 13.502 0.203 -1.542 1.00 88.38 90 GLU A CA 1
ATOM 748 C C . GLU A 1 90 ? 13.711 -1.050 -0.690 1.00 88.38 90 GLU A C 1
ATOM 750 O O . GLU A 1 90 ? 14.582 -1.863 -0.992 1.00 88.38 90 GLU A O 1
ATOM 755 N N . LYS A 1 91 ? 12.857 -1.255 0.321 1.00 90.81 91 LYS A N 1
ATOM 756 C CA . LYS A 1 91 ? 12.929 -2.401 1.236 1.00 90.81 91 LYS A CA 1
ATOM 757 C C . LYS A 1 91 ? 12.871 -3.746 0.509 1.00 90.81 91 LYS A C 1
ATOM 759 O O . LYS A 1 91 ? 13.587 -4.672 0.879 1.00 90.81 91 LYS A O 1
ATOM 764 N N . TYR A 1 92 ? 12.004 -3.863 -0.493 1.00 87.88 92 TYR A N 1
ATOM 765 C CA . TYR A 1 92 ? 11.756 -5.121 -1.197 1.00 87.88 92 TYR A CA 1
ATOM 766 C C . TYR A 1 92 ? 12.495 -5.242 -2.535 1.00 87.88 92 TYR A C 1
ATOM 768 O O . TYR A 1 92 ? 12.286 -6.218 -3.257 1.00 87.88 92 TYR A O 1
ATOM 776 N N . GLY A 1 93 ? 13.359 -4.276 -2.873 1.00 85.50 93 GLY A N 1
ATOM 777 C CA . GLY A 1 93 ? 14.085 -4.263 -4.143 1.00 85.50 93 GLY A CA 1
ATOM 778 C C . GLY A 1 93 ? 13.139 -4.335 -5.344 1.00 85.50 93 GLY A C 1
ATOM 779 O O . GLY A 1 93 ? 13.356 -5.137 -6.258 1.00 85.50 93 GLY A O 1
ATOM 780 N N . LEU A 1 94 ? 12.044 -3.576 -5.284 1.00 83.81 94 LEU A N 1
ATOM 781 C CA . LEU A 1 94 ? 11.059 -3.486 -6.356 1.00 83.81 94 LEU A CA 1
ATOM 782 C C . LEU A 1 94 ? 11.386 -2.312 -7.277 1.00 83.81 94 LEU A C 1
ATOM 784 O O . LEU A 1 94 ? 11.893 -1.277 -6.834 1.00 83.81 94 LEU A O 1
ATOM 788 N N . THR A 1 95 ? 11.062 -2.453 -8.556 1.00 74.88 95 THR A N 1
ATOM 789 C CA . THR A 1 95 ? 11.452 -1.492 -9.582 1.00 74.88 95 THR A CA 1
ATOM 790 C C . THR A 1 95 ? 10.726 -0.158 -9.404 1.00 74.88 95 THR A C 1
ATOM 792 O O . THR A 1 95 ? 9.511 -0.062 -9.200 1.00 74.88 95 THR A O 1
ATOM 795 N N . PHE A 1 96 ? 11.483 0.932 -9.475 1.00 68.44 96 PHE A N 1
ATOM 796 C CA . PHE A 1 96 ? 10.900 2.260 -9.599 1.00 68.44 96 PHE A CA 1
ATOM 797 C C . PHE A 1 96 ? 10.356 2.446 -11.010 1.00 68.44 96 PHE A C 1
ATOM 799 O O . PHE A 1 96 ? 10.933 1.934 -11.961 1.00 68.44 96 PHE A O 1
ATOM 806 N N . GLY A 1 97 ? 9.272 3.207 -11.153 1.00 61.84 97 GLY A N 1
ATOM 807 C CA . GLY A 1 97 ? 8.855 3.675 -12.471 1.00 61.84 97 GLY A CA 1
ATOM 808 C C . GLY A 1 97 ? 10.000 4.450 -13.099 1.00 61.84 97 GLY A C 1
ATOM 809 O O . GLY A 1 97 ? 10.352 5.523 -12.604 1.00 61.84 97 GLY A O 1
ATOM 810 N N . VAL A 1 98 ? 10.660 3.864 -14.097 1.00 48.44 98 VAL A N 1
ATOM 811 C CA . VAL A 1 98 ? 11.874 4.441 -14.673 1.00 48.44 98 VAL A CA 1
ATOM 812 C C . VAL A 1 98 ? 11.456 5.453 -15.730 1.00 48.44 98 VAL A C 1
ATOM 814 O O . VAL A 1 98 ? 11.184 5.096 -16.874 1.00 48.44 98 VAL A O 1
ATOM 817 N N . GLY A 1 99 ? 11.388 6.718 -15.320 1.00 53.25 99 GLY A N 1
ATOM 818 C CA . GLY A 1 99 ? 11.322 7.862 -16.223 1.00 53.25 99 GLY A CA 1
ATOM 819 C C . GLY A 1 99 ? 10.098 7.919 -17.142 1.00 53.25 99 GLY A C 1
ATOM 820 O O . GLY A 1 99 ? 9.110 7.201 -17.006 1.00 53.25 99 GLY A O 1
ATOM 821 N N . LYS A 1 100 ? 10.167 8.842 -18.100 1.00 53.69 100 LYS A N 1
ATOM 822 C CA . LYS A 1 100 ? 9.158 9.037 -19.146 1.00 53.69 100 LYS A CA 1
ATOM 823 C C . LYS A 1 100 ? 9.393 8.115 -20.350 1.00 53.69 100 LYS A C 1
ATOM 825 O O . LYS A 1 100 ? 8.629 8.158 -21.305 1.00 53.69 100 LYS A O 1
ATOM 830 N N . ASP A 1 101 ? 10.396 7.248 -20.323 1.00 54.53 101 ASP A N 1
ATOM 831 C CA . ASP A 1 101 ? 10.876 6.550 -21.524 1.00 54.53 101 ASP A CA 1
ATOM 832 C C . ASP A 1 101 ? 9.937 5.434 -22.013 1.00 54.53 101 ASP A C 1
ATOM 834 O O . ASP A 1 101 ? 10.001 5.023 -23.170 1.00 54.53 101 ASP A O 1
ATOM 838 N N . LYS A 1 102 ? 9.019 4.967 -21.155 1.00 60.00 102 LYS A N 1
ATOM 839 C CA . LYS A 1 102 ? 8.027 3.919 -21.464 1.00 60.00 102 LYS A CA 1
ATOM 840 C C . LYS A 1 102 ? 6.576 4.395 -21.314 1.00 60.00 102 LYS A C 1
ATOM 842 O O . LYS A 1 102 ? 5.703 3.628 -20.910 1.00 60.00 102 LYS A O 1
ATOM 847 N N . VAL A 1 103 ? 6.288 5.661 -21.617 1.00 68.06 103 VAL A N 1
ATOM 848 C CA . VAL A 1 103 ? 4.909 6.173 -21.560 1.00 68.06 103 VAL A CA 1
ATOM 849 C C . VAL A 1 103 ? 4.109 5.673 -22.761 1.00 68.06 103 VAL A C 1
ATOM 851 O O . VAL A 1 103 ? 4.519 5.801 -23.913 1.00 68.06 103 VAL A O 1
ATOM 854 N N . ASN A 1 104 ? 2.919 5.130 -22.499 1.00 70.44 104 ASN A N 1
ATOM 855 C CA . ASN A 1 104 ? 1.976 4.786 -23.556 1.00 70.44 104 ASN A CA 1
ATOM 856 C C . ASN A 1 104 ? 1.320 6.067 -24.097 1.00 70.44 104 ASN A C 1
ATOM 858 O O . ASN A 1 104 ? 0.284 6.508 -23.600 1.00 70.44 104 ASN A O 1
ATOM 862 N N . ILE A 1 105 ? 1.943 6.654 -25.122 1.00 72.31 105 ILE A N 1
ATOM 863 C CA . ILE A 1 105 ? 1.543 7.931 -25.738 1.00 72.31 105 ILE A CA 1
ATOM 864 C C . ILE A 1 105 ? 0.077 7.905 -26.195 1.00 72.31 105 ILE A C 1
ATOM 866 O O . ILE A 1 105 ? -0.615 8.912 -26.112 1.00 72.31 105 ILE A O 1
ATOM 870 N N . HIS A 1 106 ? -0.430 6.749 -26.638 1.00 73.69 106 HIS A N 1
ATOM 871 C CA . HIS A 1 106 ? -1.806 6.613 -27.136 1.00 73.69 106 HIS A CA 1
ATOM 872 C C . HIS A 1 106 ? -2.860 6.728 -26.028 1.00 73.69 106 HIS A C 1
ATOM 874 O O . HIS A 1 106 ? -4.032 6.944 -26.316 1.00 73.69 106 HIS A O 1
ATOM 880 N N . ARG A 1 107 ? -2.454 6.577 -24.763 1.00 76.12 107 ARG A N 1
ATOM 881 C CA . ARG A 1 107 ? -3.319 6.759 -23.591 1.00 76.12 107 ARG A CA 1
ATOM 882 C C . ARG A 1 107 ? -3.203 8.153 -22.975 1.00 76.12 107 ARG A C 1
ATOM 884 O O . ARG A 1 107 ? -3.906 8.423 -22.003 1.00 76.12 107 ARG A O 1
ATOM 891 N N . LEU A 1 108 ? -2.316 9.008 -23.490 1.00 81.75 108 LEU A N 1
ATOM 892 C CA . LEU A 1 108 ? -2.215 10.393 -23.049 1.00 81.75 108 LEU A CA 1
ATOM 893 C C . LEU A 1 108 ? -3.326 11.220 -23.694 1.00 81.75 108 LEU A C 1
ATOM 895 O O . LEU A 1 108 ? -3.530 11.167 -24.906 1.00 81.75 108 LEU A O 1
ATOM 899 N N . ASN A 1 109 ? -4.001 12.019 -22.875 1.00 81.06 109 ASN A N 1
ATOM 900 C CA . ASN A 1 109 ? -4.905 13.059 -23.348 1.00 81.06 109 ASN A CA 1
ATOM 901 C C . ASN A 1 109 ? -4.140 14.383 -23.484 1.00 81.06 109 ASN A C 1
ATOM 903 O O . ASN A 1 109 ? -3.078 14.568 -22.881 1.00 81.06 109 ASN A O 1
ATOM 907 N N . GLU A 1 110 ? -4.680 15.325 -24.254 1.00 80.56 110 GLU A N 1
ATOM 908 C CA . GLU A 1 110 ? -4.152 16.691 -24.257 1.00 80.56 110 GLU A CA 1
ATOM 909 C C . GLU A 1 110 ? -4.368 17.360 -22.887 1.00 80.56 110 GLU A C 1
ATOM 911 O O . GLU A 1 110 ? -5.409 17.133 -22.263 1.00 80.56 110 GLU A O 1
ATOM 916 N N . PRO A 1 111 ? -3.416 18.179 -22.394 1.00 83.38 111 PRO A N 1
ATOM 917 C CA . PRO A 1 111 ? -2.192 18.653 -23.060 1.00 83.38 111 PRO A CA 1
ATOM 918 C C . PRO A 1 111 ? -0.951 17.772 -22.819 1.00 83.38 111 PRO A C 1
ATOM 920 O O . PRO A 1 111 ? 0.158 18.112 -23.241 1.00 83.38 111 PRO A O 1
ATOM 923 N N . ASP A 1 112 ? -1.093 16.676 -22.073 1.00 83.00 112 ASP A N 1
ATOM 924 C CA . ASP A 1 112 ? 0.043 15.859 -21.640 1.00 83.00 112 ASP A CA 1
ATOM 925 C C . ASP A 1 112 ? 0.688 15.104 -22.802 1.00 83.00 112 ASP A C 1
ATOM 927 O O . ASP A 1 112 ? 1.905 14.910 -22.800 1.00 83.00 112 ASP A O 1
ATOM 931 N N . LYS A 1 113 ? -0.101 14.761 -23.827 1.00 84.19 113 LYS A N 1
ATOM 932 C CA . LYS A 1 113 ? 0.404 14.214 -25.089 1.00 84.19 113 LYS A CA 1
ATOM 933 C C . LYS A 1 113 ? 1.366 15.187 -25.776 1.00 84.19 113 LYS A C 1
ATOM 935 O O . LYS A 1 113 ? 2.520 14.824 -25.992 1.00 84.19 113 LYS A O 1
ATOM 940 N N . THR A 1 114 ? 0.949 16.436 -25.999 1.00 84.62 114 THR A N 1
ATOM 941 C CA . THR A 1 114 ? 1.813 17.481 -26.577 1.00 84.62 114 THR A CA 1
ATOM 942 C C . THR A 1 114 ? 3.090 17.699 -25.753 1.00 84.62 114 THR A C 1
ATOM 944 O O . THR A 1 114 ? 4.193 17.743 -26.295 1.00 84.62 114 THR A O 1
ATOM 947 N N . LYS A 1 115 ? 2.986 17.781 -24.417 1.00 82.81 115 LYS A N 1
ATOM 948 C CA . LYS A 1 115 ? 4.168 17.930 -23.540 1.00 82.81 115 LYS A CA 1
ATOM 949 C C . LYS A 1 115 ? 5.140 16.757 -23.660 1.00 82.81 115 LYS A C 1
ATOM 951 O O . LYS A 1 115 ? 6.352 16.951 -23.570 1.00 82.81 115 LYS A O 1
ATOM 956 N N . TYR A 1 116 ? 4.614 15.544 -23.799 1.00 82.12 116 TYR A N 1
ATOM 957 C CA . TYR A 1 116 ? 5.422 14.343 -23.955 1.00 82.12 116 TYR A CA 1
ATOM 958 C C . TYR A 1 116 ? 6.126 14.300 -25.315 1.00 82.12 116 TYR A C 1
ATOM 960 O O . TYR A 1 116 ? 7.303 13.957 -25.382 1.00 82.12 116 TYR A O 1
ATOM 968 N N . GLU A 1 117 ? 5.433 14.691 -26.385 1.00 82.44 117 GLU A N 1
ATOM 969 C CA . GLU A 1 117 ? 6.014 14.796 -27.726 1.00 82.44 117 GLU A CA 1
ATOM 970 C C . GLU A 1 117 ? 7.181 15.792 -27.753 1.00 82.44 117 GLU A C 1
ATOM 972 O O . GLU A 1 117 ? 8.256 15.437 -28.230 1.00 82.44 117 GLU A O 1
ATOM 977 N N . ILE A 1 118 ? 7.028 16.972 -27.135 1.00 84.19 118 ILE A N 1
ATOM 978 C CA . ILE A 1 118 ? 8.117 17.956 -26.987 1.00 84.19 118 ILE A CA 1
ATOM 979 C C . ILE A 1 118 ? 9.294 17.365 -26.199 1.00 84.19 118 ILE A C 1
ATOM 981 O O . ILE A 1 118 ? 10.444 17.493 -26.613 1.00 84.19 118 ILE A O 1
ATOM 985 N N . TYR A 1 119 ? 9.022 16.683 -25.081 1.00 80.31 119 TYR A N 1
ATOM 986 C CA . TYR A 1 119 ? 10.063 16.044 -24.269 1.00 80.31 119 TYR A CA 1
ATOM 987 C C . TYR A 1 119 ? 10.894 15.023 -25.061 1.00 80.31 119 TYR A C 1
ATOM 989 O O . TYR A 1 119 ? 12.089 14.922 -24.830 1.00 80.31 119 TYR A O 1
ATOM 997 N N . LYS A 1 120 ? 10.286 14.292 -26.005 1.00 79.38 120 LYS A N 1
ATOM 998 C CA . LYS A 1 120 ? 10.978 13.284 -26.825 1.00 79.38 120 LYS A CA 1
ATOM 999 C C . LYS A 1 120 ? 11.844 13.890 -27.942 1.00 79.38 120 LYS A C 1
ATOM 1001 O O . LYS A 1 120 ? 12.667 13.189 -28.521 1.00 79.38 120 LYS A O 1
ATOM 1006 N N . THR A 1 121 ? 11.610 15.152 -28.301 1.00 78.75 121 THR A N 1
ATOM 1007 C CA . THR A 1 121 ? 12.336 15.844 -29.384 1.00 78.75 121 THR A CA 1
ATOM 1008 C C . THR A 1 121 ? 13.619 16.548 -28.938 1.00 78.75 121 THR A C 1
ATOM 1010 O O . THR A 1 121 ? 14.314 17.107 -29.784 1.00 78.75 121 THR A O 1
ATOM 1013 N N . ILE A 1 122 ? 13.922 16.529 -27.638 1.00 64.31 122 ILE A N 1
ATOM 1014 C CA . ILE A 1 122 ? 15.116 17.119 -27.014 1.00 64.31 122 ILE A CA 1
ATOM 1015 C C . ILE A 1 122 ? 16.035 15.980 -26.576 1.00 64.31 122 ILE A C 1
ATOM 1017 O O . ILE A 1 122 ? 17.259 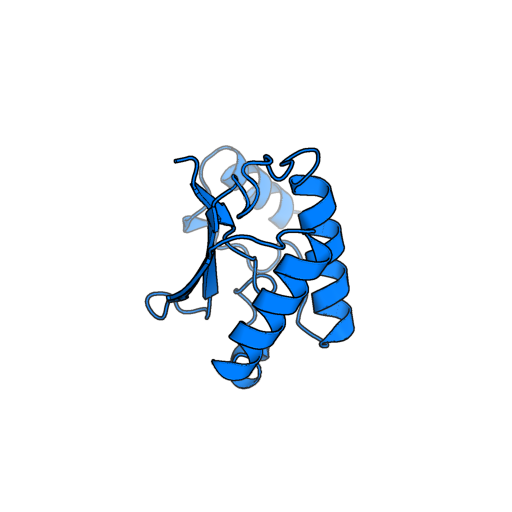16.106 -26.791 1.00 64.31 122 ILE A O 1
#

InterPro domains:
  IPR005094 MobA/VirD2-like, nuclease domain [PF03432] (20-94)

Radius of gyration: 16.67 Å; chains: 1; bounding box: 35×33×47 Å

Organism: NCBI:txid433724

pLDDT: mean 79.15, std 15.74, range [40.53, 96.88]

Sequence (122 aa):
MVYTKYSFPIPDSGSKEDTPKLTDRFMVELAKEYMKAMQIENTQYIIVRHHDREHPHCHIVFNRVDNEGKTISDRNDHFRNEKVTKALKEKYGLTFGVGKDKVNIHRLNEPDKTKYEIYKTI

Foldseek 3Di:
DDKDKDFQPPAVQPPPPCVVVPDPVVVVVLVVQLCVLLVVPQWDWDKAWDPPDPGTTIIIIIDQQGPVRDGNDCPPVVVSSVVSSVVSCVVVVHDHPPDLPPDPLVPDDPPVSVVSVVVVVD